Protein AF-A0A0Q8R9F7-F1 (afdb_monomer_lite)

Foldseek 3Di:
DDDVVVVPPPLDQQQEWEWEDDPQWIWIARGDPGDIDIGNHSVRSVVVSCVVRPDPRHWYQYPNDID

Sequence (67 aa):
MSNPLLTIPHADARRRIHIRSVGDRASYSLGVTARPIMADSVAEAVDQALAGIGYEEAVIIYEGRAS

Radius of gyration: 11.41 Å; chains: 1; bounding box: 28×26×28 Å

pLDDT: mean 76.28, std 15.65, range [38.56, 94.25]

Structure (mmCIF, N/CA/C/O backbone):
data_AF-A0A0Q8R9F7-F1
#
_entry.id   AF-A0A0Q8R9F7-F1
#
loop_
_atom_site.group_PDB
_atom_site.id
_atom_site.type_symbol
_atom_site.label_atom_id
_atom_site.label_alt_id
_atom_site.label_comp_id
_atom_site.label_asym_id
_atom_site.label_entity_id
_atom_site.label_seq_id
_atom_site.pdbx_PDB_ins_code
_atom_site.Cartn_x
_atom_site.Cartn_y
_atom_site.Cartn_z
_atom_site.occupancy
_atom_site.B_iso_or_equiv
_atom_site.auth_seq_id
_atom_site.auth_comp_id
_atom_site.auth_asym_id
_atom_site.auth_atom_id
_atom_site.pdbx_PDB_model_num
ATOM 1 N N . MET A 1 1 ? -13.230 -15.806 -7.758 1.00 38.56 1 MET A N 1
ATOM 2 C CA . MET A 1 1 ? -13.417 -16.018 -6.307 1.00 38.56 1 MET A CA 1
ATOM 3 C C . MET A 1 1 ? -12.987 -14.739 -5.602 1.00 38.56 1 MET A C 1
ATOM 5 O O . MET A 1 1 ? -11.878 -14.291 -5.861 1.00 38.56 1 MET A O 1
ATOM 9 N N . SER A 1 2 ? -13.869 -14.102 -4.824 1.00 44.75 2 SER A N 1
ATOM 10 C CA . SER A 1 2 ? -13.549 -12.861 -4.097 1.00 44.75 2 SER A CA 1
ATOM 11 C C . SER A 1 2 ? -12.595 -13.147 -2.941 1.00 44.75 2 SER A C 1
ATOM 13 O O . SER A 1 2 ? -12.774 -14.127 -2.223 1.00 44.75 2 SER A O 1
ATOM 15 N N . ASN A 1 3 ? -11.576 -12.304 -2.781 1.00 45.50 3 ASN A N 1
ATOM 16 C CA . ASN A 1 3 ? -10.564 -12.439 -1.738 1.00 45.50 3 ASN A CA 1
ATOM 17 C C . ASN A 1 3 ? -11.218 -12.203 -0.353 1.00 45.50 3 ASN A C 1
ATOM 19 O O . ASN A 1 3 ? -11.750 -11.113 -0.138 1.00 45.50 3 ASN A O 1
ATOM 23 N N . PRO A 1 4 ? -11.219 -13.179 0.575 1.00 50.00 4 PRO A N 1
ATOM 24 C CA . PRO A 1 4 ? -11.953 -13.089 1.843 1.00 50.00 4 PRO A CA 1
ATOM 25 C C . PRO A 1 4 ? -11.469 -11.956 2.764 1.00 50.00 4 PRO A C 1
ATOM 27 O O . PRO A 1 4 ? -12.231 -11.471 3.598 1.00 50.00 4 PRO A O 1
ATOM 30 N N . LEU A 1 5 ? -10.246 -11.457 2.562 1.00 51.59 5 LEU A N 1
ATOM 31 C CA . LEU A 1 5 ? -9.720 -10.275 3.255 1.00 51.59 5 LEU A CA 1
ATOM 32 C C . LEU A 1 5 ? -10.356 -8.958 2.763 1.00 51.59 5 LEU A C 1
ATOM 34 O O . LEU A 1 5 ? -10.392 -7.978 3.501 1.00 51.59 5 LEU A O 1
ATOM 38 N N . LEU A 1 6 ? -10.931 -8.930 1.551 1.00 49.56 6 LEU A N 1
ATOM 39 C CA . LEU A 1 6 ? -11.708 -7.785 1.050 1.00 49.56 6 LEU A CA 1
ATOM 40 C C . LEU A 1 6 ? -13.119 -7.723 1.656 1.00 49.56 6 LEU A C 1
ATOM 42 O O . LEU A 1 6 ? -13.736 -6.656 1.637 1.00 49.56 6 LEU A O 1
ATOM 46 N N . THR A 1 7 ? -13.621 -8.844 2.188 1.00 49.53 7 THR A N 1
ATOM 47 C CA . THR A 1 7 ? -14.961 -8.967 2.786 1.00 49.53 7 THR A CA 1
ATOM 48 C C . THR A 1 7 ? -14.994 -8.776 4.298 1.00 49.53 7 THR A C 1
ATOM 50 O O . THR A 1 7 ? -16.087 -8.750 4.853 1.00 49.53 7 THR A O 1
ATOM 53 N N . ILE A 1 8 ? -13.846 -8.624 4.975 1.00 47.97 8 ILE A N 1
ATOM 54 C CA . ILE A 1 8 ? -13.819 -8.371 6.424 1.00 47.97 8 ILE A CA 1
ATOM 55 C C . ILE A 1 8 ? -14.368 -6.956 6.685 1.00 47.97 8 ILE A C 1
ATOM 57 O O . ILE A 1 8 ? -13.711 -5.976 6.316 1.00 47.97 8 ILE A O 1
ATOM 61 N N . PRO A 1 9 ? -15.543 -6.814 7.332 1.00 48.69 9 PRO A N 1
ATOM 62 C CA . PRO A 1 9 ? -16.171 -5.512 7.572 1.00 48.69 9 PRO A CA 1
ATOM 63 C C . PRO A 1 9 ? -15.447 -4.678 8.641 1.00 48.69 9 PRO A C 1
ATOM 65 O O . PRO A 1 9 ? -15.729 -3.494 8.781 1.00 48.69 9 PRO A O 1
ATOM 68 N N . HIS A 1 10 ? -14.529 -5.289 9.401 1.00 43.94 10 HIS A N 1
ATOM 69 C CA . HIS A 1 10 ? -13.868 -4.668 10.553 1.00 43.94 10 HIS A CA 1
ATOM 70 C C . HIS A 1 10 ? -12.563 -3.925 10.242 1.00 43.94 10 HIS A C 1
ATOM 72 O O . HIS A 1 10 ? -12.149 -3.092 11.046 1.00 43.94 10 HIS A O 1
ATOM 78 N N . ALA A 1 11 ? -11.931 -4.154 9.088 1.00 53.16 11 ALA A N 1
ATOM 79 C CA . ALA A 1 11 ? -10.854 -3.278 8.638 1.00 53.16 11 ALA A CA 1
ATOM 80 C C . ALA A 1 11 ? -11.497 -2.059 7.969 1.00 53.16 11 ALA A C 1
ATOM 82 O O . ALA A 1 11 ? -11.803 -2.109 6.770 1.00 53.16 11 ALA A O 1
ATOM 83 N N . ASP A 1 12 ? -11.752 -1.011 8.767 1.00 65.75 12 ASP A N 1
ATOM 84 C CA . ASP A 1 12 ? -12.172 0.314 8.296 1.00 65.75 12 ASP A CA 1
ATOM 85 C C . ASP A 1 12 ? -11.412 0.625 6.998 1.00 65.75 12 ASP A C 1
ATOM 87 O O . ASP A 1 12 ? -10.195 0.449 6.926 1.00 65.75 12 ASP A O 1
ATOM 91 N N . ALA A 1 13 ? -12.118 1.028 5.940 1.00 63.66 13 ALA A N 1
ATOM 92 C CA . ALA A 1 13 ? -11.509 1.286 4.636 1.00 63.66 13 ALA A CA 1
ATOM 93 C C . ALA A 1 13 ? -10.347 2.297 4.719 1.00 63.66 13 ALA A C 1
ATOM 95 O O . ALA A 1 13 ? -9.465 2.283 3.862 1.00 63.66 13 ALA A O 1
ATOM 96 N N . ARG A 1 14 ? -10.327 3.128 5.771 1.00 63.97 14 ARG A N 1
ATOM 97 C CA . ARG A 1 14 ? -9.253 4.074 6.114 1.00 63.97 14 ARG A CA 1
ATOM 98 C C . ARG A 1 14 ? -7.951 3.414 6.576 1.00 63.97 14 ARG A C 1
ATOM 100 O O . ARG A 1 14 ? -6.907 4.048 6.514 1.00 63.97 14 ARG A O 1
ATOM 107 N N . ARG A 1 15 ? -8.004 2.158 7.018 1.00 74.56 15 ARG A N 1
ATOM 108 C CA . ARG A 1 15 ? -6.866 1.369 7.519 1.00 74.56 15 ARG A CA 1
ATOM 109 C C . ARG A 1 15 ? -6.270 0.428 6.468 1.00 74.56 15 ARG A C 1
ATOM 111 O O . ARG A 1 15 ? -5.383 -0.369 6.761 1.00 74.56 15 ARG A O 1
ATOM 118 N N . ARG A 1 16 ? -6.771 0.493 5.232 1.00 79.75 16 ARG A N 1
ATOM 119 C CA . ARG A 1 16 ? -6.291 -0.322 4.111 1.00 79.75 16 ARG A CA 1
ATOM 120 C C . ARG A 1 16 ? -5.183 0.422 3.385 1.00 79.75 16 ARG A C 1
ATOM 122 O O . ARG A 1 16 ? -5.419 1.489 2.826 1.00 79.75 16 ARG A O 1
ATOM 129 N N . ILE A 1 17 ? -3.997 -0.159 3.356 1.00 86.62 17 ILE A N 1
ATOM 130 C CA . ILE A 1 17 ? -2.847 0.382 2.644 1.00 86.62 17 ILE A CA 1
ATOM 131 C C . ILE A 1 17 ? -2.746 -0.363 1.321 1.00 86.62 17 ILE A C 1
ATOM 133 O O . ILE A 1 17 ? -2.394 -1.537 1.285 1.00 86.62 17 ILE A O 1
ATOM 137 N N . HIS A 1 18 ? -3.063 0.299 0.218 1.00 87.50 18 HIS A N 1
ATOM 138 C CA . HIS A 1 18 ? -2.853 -0.270 -1.107 1.00 87.50 18 HIS A CA 1
ATOM 139 C C . HIS A 1 18 ? -1.437 0.038 -1.549 1.00 87.50 18 HIS A C 1
ATOM 141 O O . HIS A 1 18 ? -1.067 1.203 -1.533 1.00 87.50 18 HIS A O 1
ATOM 147 N N . ILE A 1 19 ? -0.679 -0.966 -1.982 1.00 89.94 19 ILE A N 1
ATOM 148 C CA . ILE A 1 19 ? 0.683 -0.807 -2.489 1.00 89.94 19 ILE A CA 1
ATOM 149 C C . ILE A 1 19 ? 0.777 -1.447 -3.871 1.00 89.94 19 ILE A C 1
ATOM 151 O O . ILE A 1 19 ? 0.287 -2.557 -4.101 1.00 89.94 19 ILE A O 1
ATOM 155 N N . ARG A 1 20 ? 1.383 -0.734 -4.819 1.00 90.44 20 ARG A N 1
ATOM 156 C CA . ARG A 1 20 ? 1.640 -1.217 -6.180 1.00 90.44 20 ARG A CA 1
ATOM 157 C C . ARG A 1 20 ? 3.009 -0.769 -6.657 1.00 90.44 20 ARG A C 1
ATOM 159 O O . ARG A 1 20 ? 3.339 0.406 -6.517 1.00 90.44 20 ARG A O 1
ATOM 166 N N . SER A 1 21 ? 3.737 -1.679 -7.284 1.00 90.56 21 SER A N 1
ATOM 167 C CA . SER A 1 21 ? 5.002 -1.394 -7.959 1.00 90.56 21 SER A CA 1
ATOM 168 C C . SER A 1 21 ? 4.766 -0.589 -9.241 1.00 90.56 21 SER A C 1
ATOM 170 O O . SER A 1 21 ? 3.808 -0.839 -9.977 1.00 90.56 21 SER A O 1
ATOM 172 N N . VAL A 1 22 ? 5.623 0.397 -9.505 1.00 88.19 22 VAL A N 1
ATOM 173 C CA . VAL A 1 22 ? 5.574 1.269 -10.688 1.00 88.19 22 VAL A CA 1
ATOM 174 C C . VAL A 1 22 ? 6.993 1.405 -11.241 1.00 88.19 22 VAL A C 1
ATOM 176 O O . VAL A 1 22 ? 7.739 2.306 -10.859 1.00 88.19 22 VAL A O 1
ATOM 179 N N . GLY A 1 23 ? 7.375 0.485 -12.132 1.00 88.88 23 GLY A N 1
ATOM 180 C CA . GLY A 1 23 ? 8.766 0.360 -12.578 1.00 88.88 23 GLY A CA 1
ATOM 181 C C . GLY A 1 23 ? 9.673 0.009 -11.397 1.00 88.88 23 GLY A C 1
ATOM 182 O O . GLY A 1 23 ? 9.377 -0.934 -10.668 1.00 88.88 23 GLY A O 1
ATOM 183 N N . ASP A 1 24 ? 10.717 0.811 -11.183 1.00 88.69 24 ASP A N 1
ATOM 184 C CA . ASP A 1 24 ? 11.669 0.644 -10.073 1.00 88.69 24 ASP A CA 1
ATOM 185 C C . ASP A 1 24 ? 11.195 1.279 -8.752 1.00 88.69 24 ASP A C 1
ATOM 187 O O . ASP A 1 24 ? 11.886 1.201 -7.741 1.00 88.69 24 ASP A O 1
ATOM 191 N N . ARG A 1 25 ? 10.025 1.930 -8.753 1.00 92.31 25 ARG A N 1
ATOM 192 C CA . ARG A 1 25 ? 9.452 2.645 -7.602 1.00 92.31 25 ARG A CA 1
ATOM 193 C C . ARG A 1 25 ? 8.198 1.948 -7.084 1.00 92.31 25 ARG A C 1
ATOM 195 O O . ARG A 1 25 ? 7.704 0.983 -7.670 1.00 92.31 25 ARG A O 1
ATOM 202 N N . ALA A 1 26 ? 7.630 2.474 -6.003 1.00 92.25 26 ALA A N 1
ATOM 203 C CA . ALA A 1 26 ? 6.357 2.015 -5.464 1.00 92.25 26 ALA A CA 1
ATOM 204 C C . ALA A 1 26 ? 5.355 3.158 -5.303 1.00 92.25 26 ALA A C 1
ATOM 206 O O . AL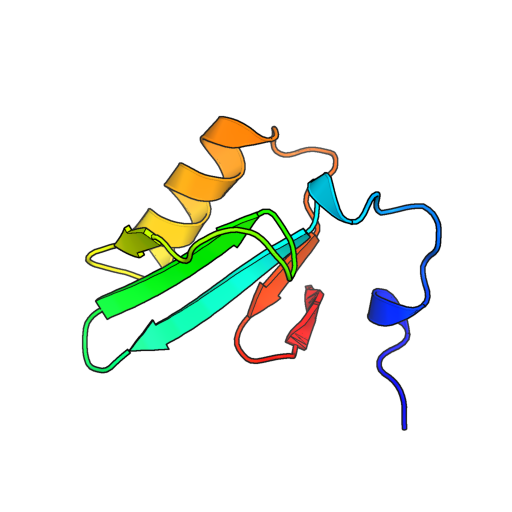A A 1 26 ? 5.707 4.314 -5.089 1.00 92.25 26 ALA A O 1
ATOM 207 N N . SER A 1 27 ? 4.079 2.813 -5.400 1.00 92.50 27 SER A N 1
ATOM 208 C CA . SER A 1 27 ? 2.942 3.678 -5.116 1.00 92.50 27 SER A CA 1
ATOM 209 C C . SER A 1 27 ? 2.174 3.125 -3.932 1.00 92.50 27 SER A C 1
ATOM 211 O O . SER A 1 27 ? 1.951 1.913 -3.884 1.00 92.50 27 SER A O 1
ATOM 213 N N . TYR A 1 28 ? 1.729 3.985 -3.017 1.00 91.88 28 TYR A N 1
ATOM 214 C CA . TYR A 1 28 ? 0.802 3.578 -1.968 1.00 91.88 28 TYR A CA 1
ATOM 215 C C . TYR A 1 28 ? -0.361 4.548 -1.769 1.00 91.88 28 TYR A C 1
ATOM 217 O O . TYR A 1 28 ? -0.258 5.729 -2.088 1.00 91.88 28 TYR A O 1
ATOM 225 N N . SER A 1 29 ? -1.486 4.056 -1.250 1.00 89.31 29 SER A N 1
ATOM 226 C CA . SER A 1 29 ? -2.635 4.882 -0.867 1.00 89.31 29 SER A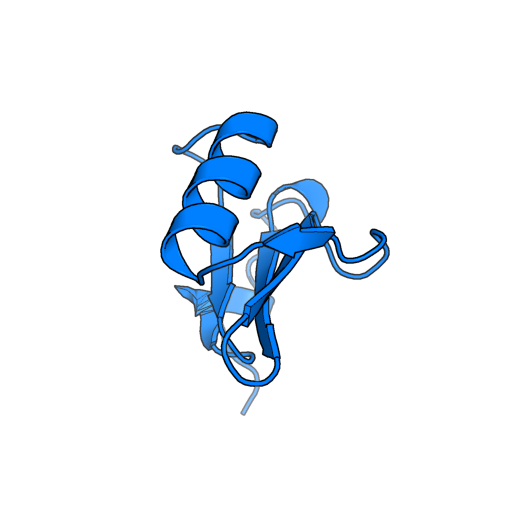 CA 1
ATOM 227 C C . SER A 1 29 ? -3.341 4.333 0.372 1.00 89.31 29 SER A C 1
ATOM 229 O O . SER A 1 29 ? -3.451 3.121 0.557 1.00 89.31 29 SER A O 1
ATOM 231 N N . LEU A 1 30 ? -3.847 5.238 1.213 1.00 83.94 30 LEU A N 1
ATOM 232 C CA . LEU A 1 30 ? -4.619 4.905 2.413 1.00 83.94 30 LEU A CA 1
ATOM 233 C C . LEU A 1 30 ? -6.109 4.834 2.054 1.00 83.94 30 LEU A C 1
ATOM 235 O O . LEU A 1 30 ? -6.848 5.814 2.140 1.00 83.94 30 LEU A O 1
ATOM 239 N N . GLY A 1 31 ? -6.529 3.674 1.566 1.00 75.44 31 GLY A N 1
ATOM 240 C CA . GLY A 1 31 ? -7.851 3.426 1.008 1.00 75.44 31 GLY A CA 1
ATOM 241 C C . GLY A 1 31 ? -7.939 3.669 -0.502 1.00 75.44 31 GLY A C 1
ATOM 242 O O . GLY A 1 31 ? -6.994 4.110 -1.162 1.00 75.44 31 GLY A O 1
ATOM 243 N N . VAL A 1 32 ? -9.111 3.349 -1.058 1.00 67.88 32 VAL A N 1
ATOM 244 C CA . VAL A 1 32 ? -9.346 3.277 -2.513 1.00 67.88 32 VAL A CA 1
ATOM 245 C C . VAL A 1 32 ? -9.506 4.661 -3.156 1.00 67.88 32 VAL A C 1
ATOM 247 O O . VAL A 1 32 ? -9.218 4.834 -4.336 1.00 67.88 32 VAL A O 1
ATOM 250 N N . THR A 1 33 ? -9.963 5.656 -2.391 1.00 69.94 33 THR A N 1
ATOM 251 C CA . THR A 1 33 ? -10.232 7.020 -2.883 1.00 69.94 33 THR A CA 1
ATOM 252 C C . THR A 1 33 ? -9.105 8.010 -2.590 1.00 69.94 33 THR A C 1
ATOM 254 O O . THR A 1 33 ? -9.167 9.153 -3.042 1.00 69.94 33 THR A O 1
ATOM 257 N N . ALA A 1 34 ? -8.096 7.614 -1.809 1.00 80.50 34 ALA A N 1
ATOM 258 C CA . ALA A 1 34 ? -6.972 8.480 -1.484 1.00 80.50 34 ALA A CA 1
ATOM 259 C C . ALA A 1 34 ? -6.048 8.652 -2.697 1.00 80.50 34 ALA A C 1
ATOM 261 O O . ALA A 1 34 ? -5.870 7.734 -3.501 1.00 80.50 34 ALA A O 1
ATOM 262 N N . ARG A 1 35 ? -5.441 9.838 -2.827 1.00 85.06 35 ARG A N 1
ATOM 263 C CA . ARG A 1 35 ? -4.434 10.068 -3.868 1.00 85.06 35 ARG A CA 1
ATOM 264 C C . ARG A 1 35 ? -3.215 9.175 -3.600 1.00 85.06 35 ARG A C 1
ATOM 266 O O . ARG A 1 35 ? -2.745 9.158 -2.464 1.00 85.06 35 ARG A O 1
ATOM 273 N N . PRO A 1 36 ? -2.703 8.459 -4.614 1.00 88.69 36 PRO A N 1
ATOM 274 C CA . PRO A 1 36 ? -1.510 7.645 -4.456 1.00 88.69 36 PRO A CA 1
ATOM 275 C C . PRO A 1 36 ? -0.269 8.521 -4.254 1.00 88.69 36 PRO A C 1
ATOM 277 O O . PRO A 1 36 ? -0.111 9.550 -4.913 1.00 88.69 36 PRO A O 1
ATOM 280 N N . ILE A 1 37 ? 0.606 8.085 -3.354 1.00 91.44 37 ILE A N 1
ATOM 281 C CA . ILE A 1 37 ? 1.895 8.694 -3.026 1.00 91.44 37 ILE A CA 1
ATOM 282 C C . ILE A 1 37 ? 2.998 7.802 -3.599 1.00 91.44 37 ILE A C 1
ATOM 284 O O . ILE A 1 37 ? 2.868 6.578 -3.602 1.00 91.44 37 ILE A O 1
ATOM 288 N N . MET A 1 38 ? 4.057 8.414 -4.129 1.00 94.25 38 MET A N 1
ATOM 289 C CA . MET A 1 38 ? 5.224 7.705 -4.658 1.00 94.25 38 MET A CA 1
ATOM 290 C C . MET A 1 38 ? 6.274 7.515 -3.567 1.00 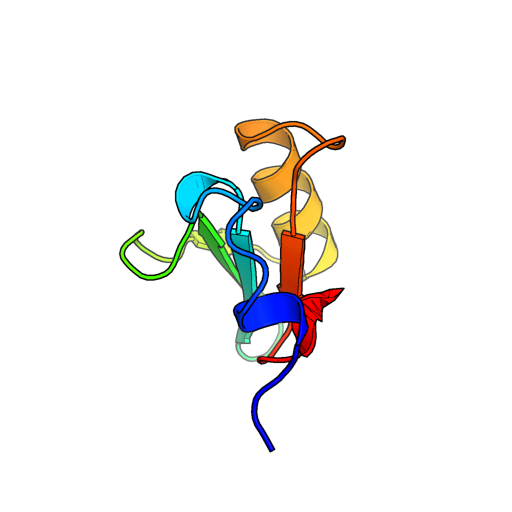94.25 38 MET A C 1
ATOM 292 O O . MET A 1 38 ? 6.529 8.440 -2.802 1.00 94.25 38 MET A O 1
ATOM 296 N N . ALA A 1 39 ? 6.907 6.350 -3.562 1.00 92.12 39 ALA A N 1
ATOM 297 C CA . ALA A 1 39 ? 8.077 6.025 -2.761 1.00 92.12 39 ALA A CA 1
ATOM 298 C C . ALA A 1 39 ? 9.158 5.418 -3.663 1.00 92.12 39 ALA A C 1
ATOM 300 O O . ALA A 1 39 ? 8.851 4.852 -4.719 1.00 92.12 39 ALA A O 1
ATOM 301 N N . ASP A 1 40 ? 10.417 5.516 -3.252 1.00 93.25 40 ASP A N 1
ATOM 302 C CA . ASP A 1 40 ? 11.545 4.997 -4.025 1.00 93.25 40 ASP A CA 1
ATOM 303 C C . ASP A 1 40 ? 11.642 3.475 -3.955 1.00 93.25 40 ASP A C 1
ATOM 305 O O . ASP A 1 40 ? 12.245 2.854 -4.824 1.00 93.25 40 ASP A O 1
ATOM 309 N N . SER A 1 41 ? 10.995 2.855 -2.969 1.00 92.88 41 SER A N 1
ATOM 310 C CA . SER A 1 41 ? 10.896 1.403 -2.861 1.00 92.88 41 SER A CA 1
ATOM 311 C C . SER A 1 41 ? 9.582 0.954 -2.225 1.00 92.88 41 SER A C 1
ATOM 313 O O . SER A 1 41 ? 8.880 1.725 -1.571 1.00 92.88 41 SER A O 1
ATOM 315 N N . VAL A 1 42 ? 9.256 -0.332 -2.387 1.00 88.00 42 VAL A N 1
ATOM 316 C CA . VAL A 1 42 ? 8.104 -0.955 -1.711 1.00 88.00 42 VAL A CA 1
ATOM 317 C C . VAL A 1 42 ? 8.270 -0.915 -0.192 1.00 88.00 42 VAL A C 1
ATOM 319 O O . VAL A 1 42 ? 7.299 -0.656 0.509 1.00 88.00 42 VAL A O 1
ATOM 322 N N . ALA A 1 43 ? 9.488 -1.129 0.314 1.00 89.94 43 ALA A N 1
ATOM 323 C CA . ALA A 1 43 ? 9.773 -1.068 1.746 1.00 89.94 43 ALA A CA 1
ATOM 324 C C . ALA A 1 43 ? 9.474 0.327 2.310 1.00 89.94 43 ALA A C 1
ATOM 326 O O . ALA A 1 43 ? 8.722 0.461 3.268 1.00 89.94 43 ALA A O 1
ATOM 327 N N . GLU A 1 44 ? 9.962 1.367 1.636 1.00 91.94 44 GLU A N 1
ATOM 328 C CA . GLU A 1 44 ? 9.683 2.747 2.027 1.00 91.94 44 GLU A CA 1
ATOM 329 C C . GLU A 1 44 ? 8.180 3.071 1.963 1.00 91.94 44 GLU A C 1
ATOM 331 O O . GLU A 1 44 ? 7.649 3.718 2.863 1.00 91.94 44 GLU A O 1
ATOM 336 N N . ALA A 1 45 ? 7.467 2.587 0.940 1.00 90.44 45 ALA A N 1
ATOM 337 C CA . ALA A 1 45 ? 6.018 2.756 0.841 1.00 90.44 45 ALA A CA 1
ATOM 338 C C . ALA A 1 45 ? 5.269 2.126 2.029 1.00 90.44 45 ALA A C 1
ATOM 340 O O . ALA A 1 45 ? 4.313 2.715 2.532 1.00 90.44 45 ALA A O 1
ATOM 341 N N . VAL A 1 46 ? 5.698 0.940 2.476 1.00 88.38 46 VAL A N 1
ATOM 342 C CA . VAL A 1 46 ? 5.138 0.262 3.654 1.00 88.38 46 VAL A CA 1
ATOM 343 C C . VAL A 1 46 ? 5.413 1.080 4.915 1.00 88.38 46 VAL A C 1
ATOM 345 O O . VAL A 1 46 ? 4.471 1.396 5.640 1.00 88.38 46 VAL A O 1
ATOM 348 N N . ASP A 1 47 ? 6.664 1.477 5.147 1.00 90.44 47 ASP A N 1
ATOM 349 C CA . ASP A 1 47 ? 7.065 2.213 6.351 1.00 90.44 47 ASP A CA 1
ATOM 350 C C . ASP A 1 47 ? 6.333 3.556 6.468 1.00 90.44 47 ASP A C 1
ATOM 352 O O . ASP A 1 47 ? 5.777 3.883 7.520 1.00 90.44 47 ASP A O 1
ATOM 356 N N . GLN A 1 48 ? 6.261 4.318 5.372 1.00 89.00 48 GLN A N 1
ATOM 357 C CA . GLN A 1 48 ? 5.544 5.594 5.345 1.00 89.00 48 GLN A CA 1
ATOM 358 C C . GLN A 1 48 ? 4.040 5.416 5.582 1.00 89.00 48 GLN A C 1
ATOM 360 O O . GLN A 1 48 ? 3.425 6.198 6.310 1.00 89.00 48 GLN A O 1
ATOM 365 N N . ALA A 1 49 ? 3.433 4.390 4.983 1.00 86.06 49 ALA A N 1
ATOM 366 C CA . ALA A 1 49 ? 2.010 4.137 5.147 1.00 86.06 49 ALA A CA 1
ATOM 367 C C . ALA A 1 49 ? 1.660 3.686 6.574 1.00 86.06 49 ALA A C 1
ATOM 369 O O . ALA A 1 49 ? 0.650 4.126 7.129 1.00 86.06 49 ALA A O 1
ATOM 370 N N . LEU A 1 50 ? 2.508 2.857 7.188 1.00 85.06 50 LEU A N 1
ATOM 371 C CA . LEU A 1 50 ? 2.347 2.408 8.570 1.00 85.06 50 LEU A CA 1
ATOM 372 C C . LEU A 1 50 ? 2.548 3.551 9.569 1.00 85.06 50 LEU A C 1
ATOM 374 O O . LEU A 1 50 ? 1.798 3.634 10.541 1.00 85.06 50 LEU A O 1
ATOM 378 N N . ALA A 1 51 ? 3.473 4.480 9.308 1.00 84.50 51 ALA A N 1
ATOM 379 C CA . ALA A 1 51 ? 3.666 5.666 10.144 1.00 84.50 51 ALA A CA 1
ATOM 380 C C . ALA A 1 51 ? 2.410 6.559 10.231 1.00 84.50 51 ALA A C 1
ATOM 382 O O . ALA A 1 51 ? 2.217 7.247 11.232 1.00 84.50 51 ALA A O 1
ATOM 383 N N . GLY A 1 52 ? 1.543 6.543 9.211 1.00 74.56 52 GLY A N 1
ATOM 384 C CA . GLY A 1 52 ? 0.312 7.340 9.179 1.00 74.56 52 GLY A CA 1
ATOM 385 C C . GLY A 1 52 ? -0.899 6.717 9.886 1.00 74.56 52 GLY A C 1
ATOM 386 O O . GLY A 1 52 ? -1.804 7.452 10.275 1.00 74.56 52 GLY A O 1
ATOM 387 N N . ILE A 1 53 ? -0.944 5.387 10.037 1.00 72.44 53 ILE A N 1
ATOM 388 C CA . ILE A 1 53 ? -2.127 4.650 10.538 1.00 72.44 53 ILE A CA 1
ATOM 389 C C . ILE A 1 53 ? -1.843 3.913 11.856 1.00 72.44 53 ILE A C 1
ATOM 391 O O . ILE A 1 53 ? -2.752 3.746 12.666 1.00 72.44 53 ILE A O 1
AT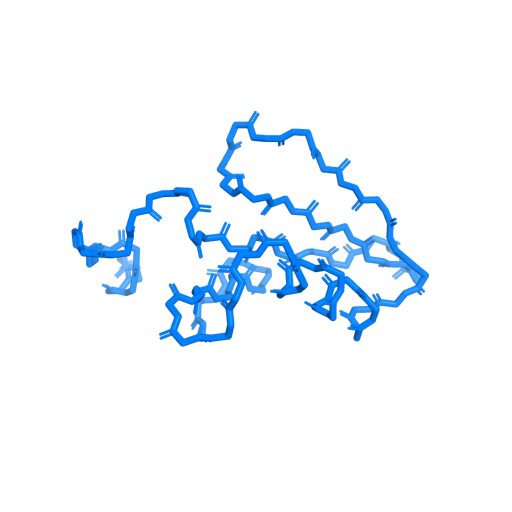OM 395 N N . GLY A 1 54 ? -0.594 3.510 12.098 1.00 68.81 54 GLY A N 1
ATOM 396 C CA . GLY A 1 54 ? -0.222 2.609 13.188 1.00 68.81 54 GLY A CA 1
ATOM 397 C C . GLY A 1 54 ? -0.264 1.132 12.771 1.00 68.81 54 GLY A C 1
ATOM 398 O O . GLY A 1 54 ? -1.051 0.722 11.919 1.00 68.81 54 GLY A O 1
ATOM 399 N N . TYR A 1 55 ? 0.617 0.330 13.374 1.00 66.56 55 TYR A N 1
ATOM 400 C CA . TYR A 1 55 ? 0.917 -1.045 12.951 1.00 66.56 55 TYR A CA 1
ATOM 401 C C . TYR A 1 55 ? -0.187 -2.066 13.260 1.00 66.56 55 TYR A C 1
ATOM 403 O O . TYR A 1 55 ? -0.347 -3.029 12.519 1.00 66.56 55 TYR A O 1
ATOM 411 N N . GLU A 1 56 ? -0.939 -1.882 14.346 1.00 66.69 56 GLU A N 1
ATOM 412 C CA . GLU A 1 56 ? -1.795 -2.944 14.901 1.00 66.69 56 GLU A CA 1
ATOM 413 C C . GLU A 1 56 ? -3.101 -3.172 14.126 1.00 66.69 56 GLU A C 1
ATOM 415 O O . GLU A 1 56 ? -3.750 -4.200 14.299 1.00 66.69 56 GLU A O 1
ATOM 420 N N . GLU A 1 57 ? -3.494 -2.236 13.256 1.00 66.75 57 GLU A N 1
ATOM 421 C CA . GLU A 1 57 ? -4.805 -2.264 12.594 1.00 66.75 57 GLU A CA 1
ATOM 422 C C . GLU A 1 57 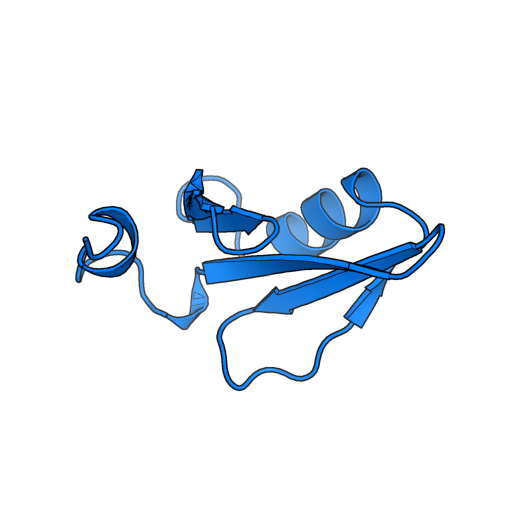? -4.729 -2.123 11.064 1.00 66.75 57 GLU A C 1
ATOM 424 O O . GLU A 1 57 ? -5.766 -2.009 10.402 1.00 66.75 57 GLU A O 1
ATOM 429 N N . ALA A 1 58 ? -3.520 -2.116 10.495 1.00 74.94 58 ALA A N 1
ATOM 430 C CA . ALA A 1 58 ? -3.301 -1.931 9.067 1.00 74.94 58 ALA A CA 1
ATOM 431 C C . ALA A 1 58 ? -3.501 -3.235 8.280 1.00 74.94 58 ALA A C 1
ATOM 433 O O . ALA A 1 58 ? -3.002 -4.290 8.659 1.00 74.94 58 ALA A O 1
ATOM 434 N N . VAL A 1 59 ? -4.188 -3.147 7.139 1.00 79.56 59 VAL A N 1
ATOM 435 C CA . VAL A 1 59 ? -4.275 -4.242 6.157 1.00 79.56 59 VAL A CA 1
ATOM 436 C C . VAL A 1 59 ? -3.503 -3.832 4.915 1.00 79.56 59 VAL A C 1
ATOM 438 O O . VAL A 1 59 ? -3.850 -2.823 4.291 1.00 79.56 59 VAL A O 1
ATOM 441 N N . ILE A 1 60 ? -2.487 -4.605 4.530 1.00 82.50 60 ILE A N 1
ATOM 442 C CA . ILE A 1 60 ? -1.636 -4.275 3.384 1.00 82.50 60 ILE A CA 1
ATOM 443 C C . ILE A 1 60 ? -2.144 -5.030 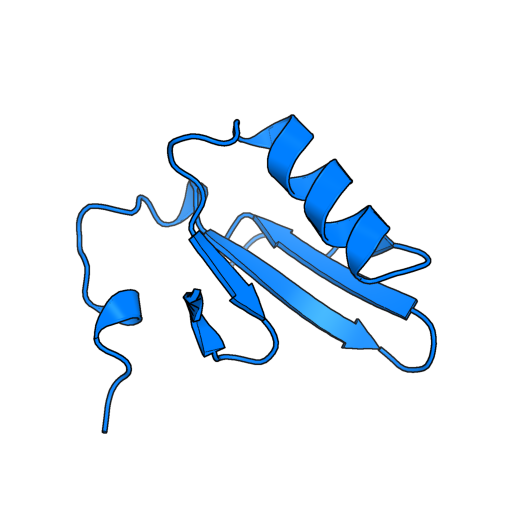2.159 1.00 82.50 60 ILE A C 1
ATOM 445 O O . ILE A 1 60 ? -2.204 -6.254 2.124 1.00 82.50 60 ILE A O 1
ATOM 449 N N . ILE A 1 61 ? -2.511 -4.291 1.119 1.00 83.56 61 ILE A N 1
ATOM 450 C CA . ILE A 1 61 ? -2.975 -4.821 -0.160 1.00 83.56 61 ILE A CA 1
ATOM 451 C C . ILE A 1 61 ? -1.881 -4.574 -1.192 1.00 83.56 61 ILE A C 1
ATOM 453 O O . ILE A 1 61 ? -1.850 -3.525 -1.836 1.00 83.56 61 ILE A O 1
ATOM 457 N N . TYR A 1 62 ? -1.001 -5.551 -1.369 1.00 83.81 62 TYR A N 1
ATOM 458 C CA . TYR A 1 62 ? 0.065 -5.521 -2.362 1.00 83.81 62 TYR A CA 1
ATOM 459 C C . TYR A 1 62 ? -0.413 -6.137 -3.682 1.00 83.81 62 TYR A C 1
ATOM 461 O O . TYR A 1 62 ? -0.777 -7.310 -3.732 1.00 83.81 62 TYR A O 1
ATOM 469 N N . GLU A 1 63 ? -0.460 -5.346 -4.758 1.00 82.75 63 GLU A N 1
ATOM 470 C CA . GLU A 1 63 ? -0.846 -5.812 -6.106 1.00 82.75 63 GLU A CA 1
ATOM 471 C C . GLU A 1 63 ? -2.191 -6.577 -6.148 1.00 82.75 63 GLU A C 1
ATOM 473 O O . GLU A 1 63 ? -2.396 -7.514 -6.917 1.00 82.75 63 GLU A O 1
ATOM 478 N N . GLY A 1 64 ? -3.140 -6.180 -5.293 1.00 72.25 64 GLY A N 1
ATOM 479 C CA . GLY A 1 64 ? -4.455 -6.825 -5.182 1.00 72.25 64 GLY A CA 1
ATOM 480 C C . GLY A 1 64 ? -4.484 -8.085 -4.306 1.00 72.25 64 GLY A C 1
ATOM 481 O O . GLY A 1 64 ? -5.547 -8.689 -4.137 1.00 72.25 64 GLY A O 1
ATOM 482 N N . ARG A 1 65 ? -3.352 -8.467 -3.706 1.00 70.12 65 ARG A N 1
ATOM 483 C CA . ARG A 1 65 ? -3.255 -9.500 -2.670 1.00 70.12 65 ARG A CA 1
ATOM 484 C C . ARG A 1 65 ? -3.182 -8.835 -1.301 1.00 70.12 65 ARG A C 1
ATOM 486 O O . ARG A 1 65 ? -2.320 -8.003 -1.061 1.00 70.12 65 ARG A O 1
ATOM 493 N N . ALA A 1 66 ? -4.118 -9.185 -0.430 1.00 65.62 66 ALA A N 1
ATOM 494 C CA . ALA A 1 66 ? -4.133 -8.708 0.945 1.00 65.62 66 ALA A CA 1
ATOM 495 C C . ALA A 1 66 ? -3.276 -9.625 1.829 1.00 65.62 66 ALA A C 1
ATOM 497 O O . ALA A 1 66 ? -3.336 -10.847 1.662 1.00 65.62 66 ALA A O 1
ATOM 498 N N . SER A 1 67 ? -2.515 -9.025 2.740 1.00 61.00 67 SER A N 1
ATOM 499 C CA . SER A 1 67 ? -1.763 -9.669 3.816 1.00 61.00 67 SER A CA 1
ATOM 500 C C . SER A 1 67 ? -1.952 -8.915 5.124 1.00 61.00 67 SER A C 1
ATOM 502 O O . SER A 1 67 ? -2.291 -7.707 5.081 1.00 61.00 67 SER A O 1
#

Secondary structure (DSSP, 8-state):
---GGGS-TTS-GGGEEEEEEETTEEEEEESSSSPPEEESSHHHHHHHHHHHH-GGG-EEEETTEE-